Protein AF-A0A965U6J7-F1 (afdb_monomer_lite)

Secondary structure (DSSP, 8-state):
----HHHHHHHBTTTB-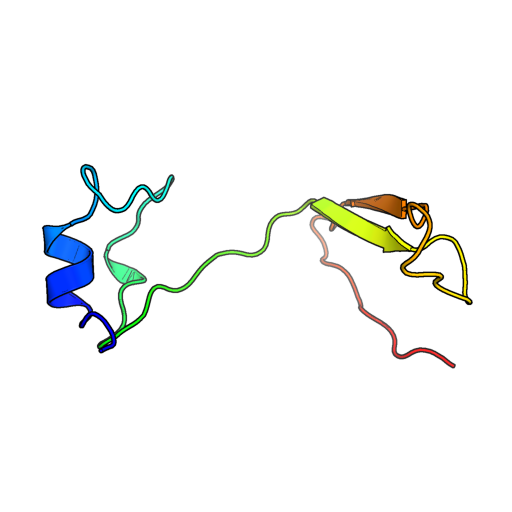-SS--GGGB-SS-BPPPPPSEEEEES-SS--TTSPPPEEEEE--TT---PPPP-

Foldseek 3Di:
DFDFLVSVVVCYPPNDDDPPDDSVQRDRGDGDDDDDQKDWDFPDPDDDPVDDTDIDIDGADPVGDDDDDDD

Structure (mmCIF, N/CA/C/O backbone):
data_AF-A0A965U6J7-F1
#
_entry.id   AF-A0A965U6J7-F1
#
loop_
_atom_site.group_PDB
_atom_site.id
_atom_site.type_symbol
_atom_site.label_atom_id
_atom_site.label_alt_id
_atom_site.label_comp_id
_atom_site.label_asym_id
_atom_site.label_entity_id
_atom_site.label_seq_id
_atom_site.pdbx_PDB_ins_code
_atom_site.Cartn_x
_atom_site.Cartn_y
_atom_site.Cartn_z
_atom_site.occupancy
_atom_site.B_iso_or_equiv
_atom_site.auth_seq_id
_atom_site.auth_comp_id
_atom_site.auth_asym_id
_atom_site.auth_atom_id
_atom_site.pdbx_PDB_model_num
ATOM 1 N N . MET A 1 1 ? -13.123 18.338 5.656 1.00 82.06 1 MET A N 1
ATOM 2 C CA . MET A 1 1 ? -13.278 17.616 6.939 1.00 82.06 1 MET A CA 1
ATOM 3 C C . MET A 1 1 ? -12.719 16.216 6.745 1.00 82.06 1 MET A C 1
ATOM 5 O O . MET A 1 1 ? -12.987 15.641 5.700 1.00 82.06 1 MET A O 1
ATOM 9 N N . ILE A 1 2 ? -11.910 15.710 7.676 1.00 93.12 2 ILE A N 1
ATOM 10 C CA . ILE A 1 2 ? -11.343 14.351 7.628 1.00 93.12 2 ILE A CA 1
ATOM 11 C C . ILE A 1 2 ? -12.125 13.499 8.631 1.00 93.12 2 ILE A C 1
ATOM 13 O O . ILE A 1 2 ? -12.422 13.985 9.723 1.00 93.12 2 ILE A O 1
ATOM 17 N N . LEU A 1 3 ? -12.481 12.266 8.264 1.00 97.12 3 LEU A N 1
ATOM 18 C CA . LEU A 1 3 ? -13.144 11.345 9.188 1.00 97.12 3 LEU A CA 1
ATOM 19 C C . LEU A 1 3 ? -12.166 10.916 10.282 1.00 97.12 3 LEU A C 1
ATOM 21 O O . LEU A 1 3 ? -11.020 10.563 10.005 1.00 97.12 3 LEU A O 1
ATOM 25 N N . SER A 1 4 ? -12.624 10.931 11.531 1.00 98.00 4 SER A N 1
ATOM 26 C CA . SER A 1 4 ? -11.885 10.285 12.611 1.00 98.00 4 SER A CA 1
ATOM 27 C C . SER A 1 4 ? -11.922 8.764 12.431 1.00 98.00 4 SER A C 1
ATOM 29 O O . SER A 1 4 ? -12.782 8.230 11.731 1.00 98.00 4 SER A O 1
ATOM 31 N N . GLY A 1 5 ? -11.045 8.040 13.121 1.00 97.88 5 GLY A N 1
ATOM 32 C CA . GLY A 1 5 ? -11.078 6.580 13.165 1.00 97.88 5 GLY A CA 1
ATOM 33 C C . GLY A 1 5 ? -12.419 6.035 13.665 1.00 97.88 5 GLY A C 1
ATOM 34 O O . GLY A 1 5 ? -12.868 4.996 13.195 1.00 97.88 5 GLY A O 1
ATOM 35 N N . GLN A 1 6 ? -13.096 6.759 14.563 1.00 97.69 6 GLN A N 1
ATOM 36 C CA . GLN A 1 6 ? -14.431 6.386 15.045 1.00 97.69 6 GLN A CA 1
ATOM 37 C C . GLN A 1 6 ? -15.497 6.541 13.958 1.00 97.69 6 GLN A C 1
ATOM 39 O O . GLN A 1 6 ? -16.324 5.648 13.780 1.00 97.69 6 GLN A O 1
ATOM 44 N N . GLU A 1 7 ? -15.441 7.626 13.180 1.00 97.94 7 GLU A N 1
ATOM 45 C CA . GLU A 1 7 ? -16.339 7.786 12.035 1.00 97.94 7 GLU A CA 1
ATOM 46 C C . GLU A 1 7 ? -16.036 6.741 10.955 1.00 97.94 7 GLU A C 1
ATOM 48 O O . GLU A 1 7 ? -16.962 6.127 10.439 1.00 97.94 7 GLU A O 1
ATOM 53 N N . ILE A 1 8 ? -14.763 6.426 10.680 1.00 97.88 8 ILE A N 1
ATOM 54 C CA . ILE A 1 8 ? -14.416 5.323 9.770 1.00 97.88 8 ILE A CA 1
ATOM 55 C C . ILE A 1 8 ? -15.122 4.037 10.224 1.00 97.88 8 ILE A C 1
ATOM 57 O O . ILE A 1 8 ? -15.900 3.478 9.456 1.00 97.88 8 ILE A O 1
ATOM 61 N N . LYS A 1 9 ? -14.952 3.615 11.486 1.00 97.06 9 LYS A N 1
ATOM 62 C CA . LYS A 1 9 ? -15.595 2.403 12.035 1.00 97.06 9 LYS A CA 1
ATOM 63 C C . LYS A 1 9 ? -17.119 2.401 11.882 1.00 97.06 9 LYS A C 1
ATOM 65 O O . LYS A 1 9 ? -17.693 1.373 11.540 1.00 97.06 9 LYS A O 1
ATOM 70 N N . LYS A 1 10 ? -17.775 3.542 12.102 1.00 97.56 10 LYS A N 1
ATOM 71 C CA . LYS A 1 10 ? -19.237 3.689 11.998 1.00 97.56 10 LYS A CA 1
ATOM 72 C C . LYS A 1 10 ? -19.768 3.490 10.571 1.00 97.56 10 LYS A C 1
ATOM 74 O O . LYS A 1 10 ? -20.900 3.029 10.405 1.00 97.56 10 LYS A O 1
ATOM 79 N N . HIS A 1 11 ? -18.971 3.855 9.568 1.00 96.88 11 HIS A N 1
ATOM 80 C CA . HIS A 1 11 ? -19.356 3.840 8.155 1.00 96.88 11 HIS A CA 1
ATOM 81 C C . HIS A 1 11 ? -18.848 2.599 7.383 1.00 96.88 11 HIS A C 1
ATOM 83 O O . HIS A 1 11 ? -19.296 2.369 6.253 1.00 96.88 11 HIS A O 1
ATOM 89 N N . ILE A 1 12 ? -17.972 1.776 7.983 1.00 97.25 12 ILE A N 1
ATOM 90 C CA . ILE A 1 12 ? -17.496 0.502 7.410 1.00 97.25 12 ILE A CA 1
ATOM 91 C C . ILE A 1 12 ? -18.663 -0.465 7.142 1.00 97.25 12 ILE A C 1
ATOM 93 O O . ILE A 1 12 ? -19.573 -0.613 7.956 1.00 97.25 12 ILE A O 1
ATOM 97 N N . GLY A 1 13 ? -18.634 -1.127 5.982 1.00 94.19 13 GLY A N 1
ATOM 98 C CA . GLY A 1 13 ? -19.645 -2.096 5.542 1.00 94.19 13 GLY A CA 1
ATOM 99 C C . GLY A 1 13 ? -20.931 -1.468 4.993 1.00 94.19 13 GLY A C 1
ATOM 100 O O . GLY A 1 13 ? -21.875 -2.188 4.676 1.00 94.19 13 GLY A O 1
ATOM 101 N N . ARG A 1 14 ? -20.988 -0.134 4.887 1.00 94.81 14 ARG A N 1
ATOM 102 C CA . ARG A 1 14 ? -22.095 0.601 4.257 1.00 94.81 14 ARG A CA 1
ATOM 103 C C . ARG A 1 14 ? -21.558 1.549 3.198 1.00 94.81 14 ARG A C 1
ATOM 105 O O . ARG A 1 14 ? -21.564 1.235 2.017 1.00 94.81 14 ARG A O 1
ATOM 112 N N . GLU A 1 15 ? -21.068 2.698 3.643 1.00 96.56 15 GLU A N 1
ATOM 113 C CA . GLU A 1 15 ? -20.544 3.750 2.772 1.00 96.56 15 GLU A CA 1
ATOM 114 C C . GLU A 1 15 ? -19.051 3.549 2.498 1.00 96.56 15 GLU A C 1
ATOM 116 O O . GLU A 1 15 ? -18.563 3.910 1.430 1.00 96.56 15 GLU A O 1
ATOM 121 N N . ILE A 1 16 ? -18.329 2.944 3.448 1.00 97.06 16 ILE A N 1
ATOM 122 C CA . ILE A 1 16 ? -16.913 2.605 3.315 1.00 97.06 16 ILE A CA 1
ATOM 123 C C . ILE A 1 16 ? -16.790 1.086 3.214 1.00 97.06 16 ILE A C 1
ATOM 125 O O . ILE A 1 16 ? -17.139 0.369 4.149 1.00 97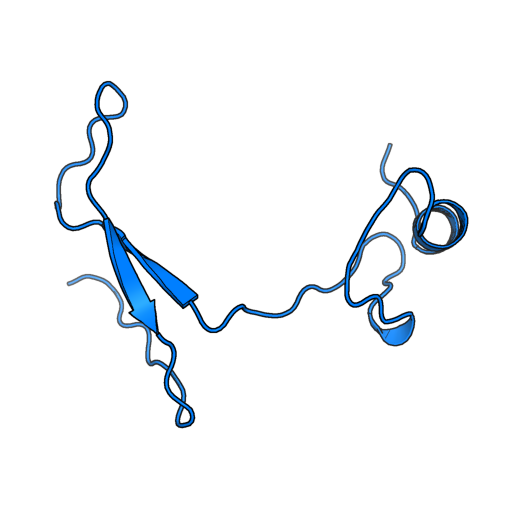.06 16 ILE A O 1
ATOM 129 N N . ILE A 1 17 ? -16.263 0.587 2.098 1.00 97.50 17 ILE A N 1
ATOM 130 C CA . ILE A 1 17 ? -16.004 -0.842 1.889 1.00 97.50 17 ILE A CA 1
ATOM 131 C C . ILE A 1 17 ? -14.491 -1.057 1.831 1.00 97.50 17 ILE A C 1
ATOM 133 O O . ILE A 1 17 ? -13.809 -0.483 0.984 1.00 97.50 17 ILE A O 1
ATOM 137 N N . ILE A 1 18 ? -13.968 -1.863 2.754 1.00 96.88 18 ILE A N 1
ATOM 138 C CA . ILE A 1 18 ? -12.565 -2.287 2.797 1.00 96.88 18 ILE A CA 1
ATOM 139 C C . ILE A 1 18 ? -12.570 -3.796 2.993 1.00 96.88 18 ILE A C 1
ATOM 141 O O . ILE A 1 18 ? -13.110 -4.283 3.982 1.00 96.88 18 ILE A O 1
ATOM 145 N N . GLU A 1 19 ? -11.962 -4.530 2.066 1.00 95.44 19 GLU A N 1
ATOM 146 C CA . GLU A 1 19 ? -11.931 -5.988 2.112 1.00 95.44 19 GLU A CA 1
ATOM 147 C C . GLU A 1 19 ? -10.518 -6.507 1.802 1.00 95.44 19 GLU A C 1
ATOM 149 O O . GLU A 1 19 ? -9.996 -6.241 0.716 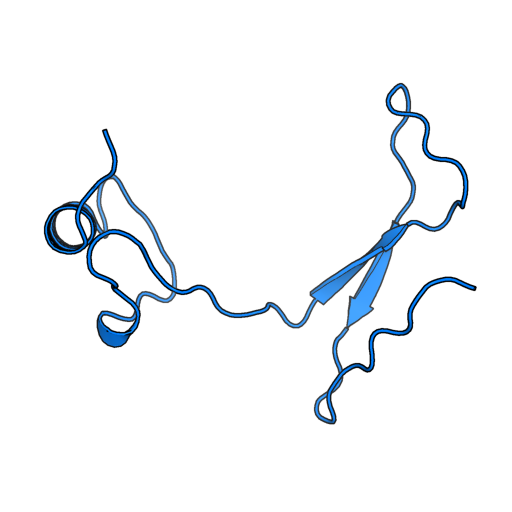1.00 95.44 19 GLU A O 1
ATOM 154 N N . PRO A 1 20 ? -9.878 -7.238 2.737 1.00 95.69 20 PRO A N 1
ATOM 155 C CA . PRO A 1 20 ? -10.320 -7.513 4.112 1.00 95.69 20 PRO A CA 1
ATOM 156 C C . PRO A 1 20 ? -10.197 -6.287 5.045 1.00 95.69 20 PRO A C 1
ATOM 158 O O . PRO A 1 20 ? -9.216 -5.541 4.983 1.00 95.69 20 PRO A O 1
ATOM 161 N N . TYR A 1 21 ? -11.168 -6.111 5.948 1.00 96.75 21 TYR A N 1
ATOM 162 C CA . TYR A 1 21 ? -11.118 -5.115 7.024 1.00 96.75 21 TYR A CA 1
ATOM 163 C C . TYR A 1 21 ? -10.512 -5.702 8.307 1.00 96.75 21 TYR A C 1
ATOM 165 O O . TYR A 1 21 ? -10.825 -6.823 8.700 1.00 96.75 21 TYR A O 1
ATOM 173 N N . ASP A 1 22 ? -9.672 -4.917 8.973 1.00 97.69 22 ASP A N 1
ATOM 174 C CA . ASP A 1 22 ? -8.971 -5.241 10.209 1.00 97.69 22 ASP A CA 1
ATOM 175 C C . ASP A 1 22 ? -8.966 -3.994 11.100 1.00 97.69 22 ASP A C 1
ATOM 177 O O . ASP A 1 22 ? -8.274 -3.008 10.838 1.00 97.69 22 ASP A O 1
ATOM 181 N N . GLU A 1 23 ? -9.766 -4.029 12.164 1.00 96.81 23 GLU A N 1
ATOM 182 C CA . GLU A 1 23 ? -9.956 -2.891 13.063 1.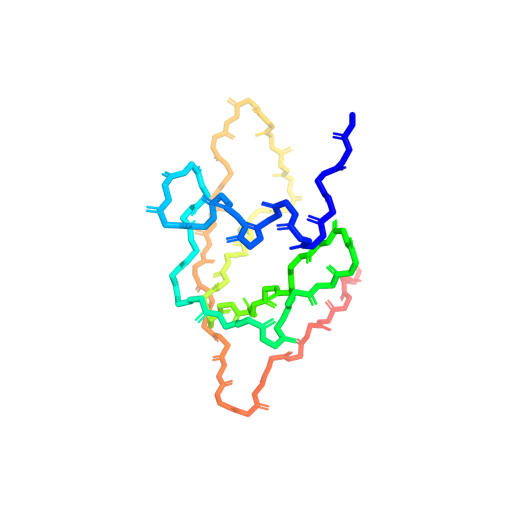00 96.81 23 GLU A CA 1
ATOM 183 C C . GLU A 1 23 ? -8.645 -2.409 13.708 1.00 96.81 23 GLU A C 1
ATOM 185 O O . GLU A 1 23 ? -8.513 -1.218 14.00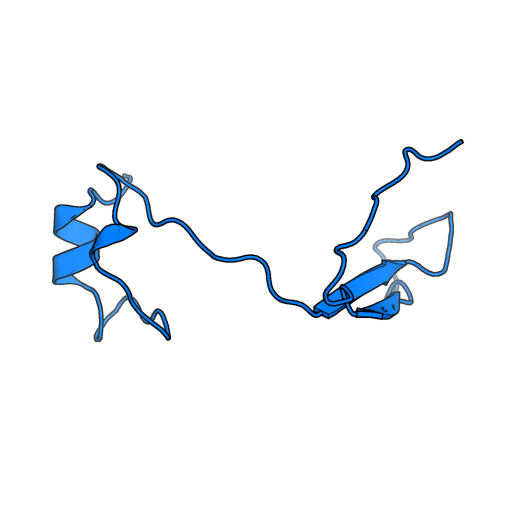4 1.00 96.81 23 GLU A O 1
ATOM 190 N N . SER A 1 24 ? -7.647 -3.290 13.862 1.00 98.00 24 SER A N 1
ATOM 191 C CA . SER A 1 24 ? -6.338 -2.936 14.429 1.00 98.00 24 SER A CA 1
ATOM 192 C C . SER A 1 24 ? -5.550 -1.937 13.571 1.00 98.00 24 SER A C 1
ATOM 194 O O . SER A 1 24 ? -4.617 -1.299 14.055 1.00 98.00 24 SER A O 1
ATOM 196 N N . ARG A 1 25 ? -5.946 -1.762 12.304 1.00 98.12 25 ARG A N 1
ATOM 197 C CA . ARG A 1 25 ? -5.316 -0.850 11.340 1.00 98.12 25 ARG A CA 1
ATOM 198 C C . ARG A 1 25 ? -5.960 0.531 11.304 1.00 98.12 25 ARG A C 1
ATOM 200 O O . ARG A 1 25 ? -5.495 1.391 10.553 1.00 98.12 25 ARG A O 1
ATOM 207 N N . VAL A 1 26 ? -7.022 0.752 12.080 1.00 98.25 26 VAL A N 1
ATOM 208 C CA . VAL A 1 26 ? -7.662 2.064 12.218 1.00 98.25 26 VAL A CA 1
ATOM 209 C C . VAL A 1 26 ? -6.793 2.966 13.097 1.00 98.25 26 VAL A C 1
ATOM 211 O O . VAL A 1 26 ? -6.562 2.686 14.270 1.00 98.25 26 VAL A O 1
ATOM 214 N N . ASN A 1 27 ? -6.375 4.096 12.539 1.00 98.12 27 ASN A N 1
ATOM 215 C CA . ASN A 1 27 ? -5.671 5.176 13.227 1.00 98.12 27 ASN A CA 1
ATOM 216 C C . ASN A 1 27 ? -6.664 6.283 13.653 1.00 98.12 27 ASN A C 1
ATOM 218 O O . ASN A 1 27 ? -7.836 6.241 13.269 1.00 98.12 27 ASN A O 1
ATOM 222 N N . PRO A 1 28 ? -6.229 7.333 14.384 1.00 98.12 28 PRO A N 1
ATOM 223 C CA . PRO A 1 28 ? -7.119 8.412 14.828 1.00 98.12 28 PRO A CA 1
ATOM 224 C C . PRO A 1 28 ? -7.922 9.109 13.722 1.00 98.12 28 PRO A C 1
ATOM 226 O O . PRO A 1 28 ? -8.987 9.654 14.006 1.00 98.12 28 PRO A O 1
ATOM 229 N N . ASN A 1 29 ? -7.439 9.098 12.480 1.00 97.44 29 ASN A N 1
ATOM 230 C CA . ASN A 1 29 ? -8.088 9.714 11.319 1.00 97.44 29 ASN A CA 1
ATOM 231 C C . ASN A 1 29 ? -7.669 9.074 9.978 1.00 97.44 29 ASN A C 1
ATOM 233 O O . ASN A 1 29 ? -7.682 9.734 8.939 1.00 97.44 29 ASN A O 1
ATOM 237 N N . SER A 1 30 ? -7.247 7.807 9.995 1.00 97.50 30 SER A N 1
ATOM 238 C CA . SER A 1 30 ? -6.842 7.069 8.792 1.00 97.50 30 SER A CA 1
ATOM 239 C C . SER A 1 30 ? -6.958 5.556 8.996 1.00 97.50 30 SER A C 1
ATOM 241 O O . SER A 1 30 ? -7.300 5.093 10.084 1.00 97.50 30 SER A O 1
ATOM 243 N N . TYR A 1 31 ? -6.683 4.779 7.952 1.00 98.06 31 TYR A N 1
ATOM 244 C CA . TYR A 1 31 ? -6.631 3.320 7.997 1.00 98.06 31 TYR A CA 1
ATOM 245 C C . TYR A 1 31 ? -5.391 2.834 7.238 1.00 98.06 31 TYR A C 1
ATOM 247 O O . TYR A 1 31 ? -5.163 3.262 6.105 1.00 98.06 31 TYR A O 1
ATOM 255 N N . ASN A 1 32 ? -4.585 1.960 7.842 1.00 98.25 32 ASN A N 1
ATOM 256 C CA . ASN A 1 32 ? -3.371 1.434 7.210 1.00 98.25 32 ASN A CA 1
ATOM 257 C C . ASN A 1 32 ? -3.705 0.340 6.180 1.00 98.25 32 ASN A C 1
ATOM 259 O O . ASN A 1 32 ? -4.317 -0.678 6.512 1.00 98.25 32 ASN A O 1
ATOM 263 N N . LEU A 1 33 ? -3.254 0.519 4.936 1.00 96.75 33 LEU A N 1
ATOM 264 C CA . LEU A 1 33 ? -3.378 -0.478 3.867 1.00 96.75 33 LEU A CA 1
ATOM 265 C C . LEU A 1 33 ? -2.155 -1.403 3.811 1.00 96.75 33 LEU A C 1
ATOM 267 O O . LEU A 1 33 ? -1.078 -1.073 4.305 1.00 96.75 33 LEU A O 1
ATOM 271 N N . SER A 1 34 ? -2.327 -2.565 3.181 1.00 94.94 34 SER A N 1
ATOM 272 C CA . SER A 1 34 ? -1.229 -3.489 2.883 1.00 94.94 34 SER A CA 1
ATOM 273 C C . SER A 1 34 ? -0.774 -3.356 1.436 1.00 94.94 34 SER A C 1
ATOM 275 O O . SER A 1 34 ? -1.579 -3.102 0.542 1.00 94.94 34 SER A O 1
ATOM 277 N N . LEU A 1 35 ? 0.519 -3.581 1.211 1.00 95.44 35 LEU A N 1
ATOM 278 C CA . LEU A 1 35 ? 1.098 -3.655 -0.123 1.00 95.44 35 LEU A CA 1
ATOM 279 C C . LEU A 1 35 ? 0.590 -4.909 -0.849 1.00 95.44 35 LEU A C 1
ATOM 281 O O . LEU A 1 35 ? 0.732 -6.023 -0.344 1.00 95.44 35 LEU A O 1
ATOM 285 N N . ALA A 1 36 ? 0.005 -4.730 -2.033 1.00 95.50 36 ALA A N 1
ATOM 286 C CA . ALA A 1 36 ? -0.324 -5.843 -2.915 1.00 95.50 36 ALA A CA 1
ATOM 287 C C . ALA A 1 36 ? 0.957 -6.442 -3.511 1.00 95.50 36 ALA A C 1
ATOM 289 O O . ALA A 1 36 ? 1.917 -5.725 -3.781 1.00 95.50 36 ALA A O 1
ATOM 290 N N . ARG A 1 37 ? 0.958 -7.755 -3.772 1.00 96.56 37 ARG A N 1
ATOM 291 C CA . ARG A 1 37 ? 2.112 -8.430 -4.393 1.00 96.56 37 ARG A CA 1
ATOM 292 C C . ARG A 1 37 ? 2.329 -8.038 -5.856 1.00 96.56 37 ARG A C 1
ATOM 294 O O . ARG A 1 37 ? 3.359 -8.370 -6.423 1.00 96.56 37 ARG A O 1
ATOM 301 N N . GLU A 1 38 ? 1.335 -7.429 -6.493 1.00 97.62 38 GLU A N 1
ATOM 302 C CA . GLU A 1 38 ? 1.364 -7.092 -7.911 1.00 97.62 38 GLU A CA 1
ATOM 303 C C . GLU A 1 38 ? 1.667 -5.608 -8.082 1.00 97.62 38 GLU A C 1
ATOM 305 O O . GLU A 1 38 ? 0.991 -4.755 -7.511 1.00 97.62 38 GLU A O 1
ATOM 310 N N . LEU A 1 39 ? 2.673 -5.315 -8.892 1.00 96.69 39 LEU A N 1
ATOM 311 C CA . LEU A 1 39 ? 3.120 -3.979 -9.241 1.00 96.69 39 LEU A CA 1
ATOM 312 C C . LEU A 1 39 ? 3.033 -3.797 -10.758 1.00 96.69 39 LEU A C 1
ATOM 314 O O . LEU A 1 39 ? 3.056 -4.765 -11.522 1.00 96.69 39 LEU A O 1
ATOM 318 N N . LEU A 1 40 ? 2.977 -2.542 -11.192 1.00 96.56 40 LEU A N 1
ATOM 319 C CA . LEU A 1 40 ? 3.121 -2.154 -12.591 1.00 96.56 40 LEU A CA 1
ATOM 320 C C . LEU A 1 40 ? 4.363 -1.279 -12.742 1.00 96.56 40 LEU A C 1
ATOM 322 O O . LEU A 1 40 ? 4.649 -0.447 -11.881 1.00 96.56 40 LEU A O 1
ATOM 326 N N . VAL A 1 41 ? 5.087 -1.467 -13.841 1.00 95.06 41 VAL A N 1
ATOM 327 C CA . VAL A 1 41 ? 6.271 -0.677 -14.195 1.00 95.06 41 VAL A CA 1
ATOM 328 C C . VAL A 1 41 ? 6.086 -0.140 -15.606 1.00 95.06 41 VAL A C 1
ATOM 330 O O . VAL A 1 41 ? 5.735 -0.910 -16.500 1.00 95.06 41 VAL A O 1
ATOM 333 N N . TYR A 1 42 ? 6.311 1.159 -15.807 1.00 96.31 42 TYR A N 1
ATOM 334 C CA . TYR A 1 42 ? 6.291 1.760 -17.141 1.00 96.31 42 TYR A CA 1
ATOM 335 C C . TYR A 1 42 ? 7.387 1.165 -18.026 1.00 96.31 42 TYR A C 1
ATOM 337 O O . TYR A 1 42 ? 8.493 0.891 -17.563 1.00 96.31 42 TYR A O 1
ATOM 345 N N . GLU A 1 43 ? 7.067 0.948 -19.298 1.00 95.56 43 GLU A N 1
ATOM 346 C CA . GLU A 1 43 ? 8.014 0.369 -20.260 1.00 95.56 43 GLU A CA 1
ATOM 347 C C . GLU A 1 43 ? 8.837 1.423 -21.008 1.00 95.56 43 GLU A C 1
ATOM 349 O O . GLU A 1 43 ? 9.873 1.088 -21.574 1.00 95.56 43 GLU A O 1
ATOM 354 N N . ASN A 1 44 ? 8.395 2.683 -20.980 1.00 94.81 44 ASN A N 1
ATOM 355 C CA . ASN A 1 44 ? 9.030 3.798 -21.678 1.00 94.81 44 ASN A CA 1
ATOM 356 C C . ASN A 1 44 ? 9.622 4.807 -20.686 1.00 94.81 44 ASN A C 1
ATOM 358 O O . ASN A 1 44 ? 9.027 5.066 -19.639 1.00 94.81 44 ASN A O 1
ATOM 362 N N . ASP A 1 45 ? 10.728 5.446 -21.071 1.00 92.25 45 ASP A N 1
ATOM 363 C CA . ASP A 1 45 ? 11.360 6.514 -20.282 1.00 92.25 45 ASP A CA 1
ATOM 364 C C . ASP A 1 45 ? 10.591 7.842 -20.373 1.00 92.25 45 ASP A C 1
ATOM 366 O O . ASP A 1 45 ? 10.498 8.596 -19.404 1.00 92.25 45 ASP A O 1
ATOM 370 N N . VAL A 1 46 ? 10.024 8.134 -21.549 1.00 95.00 46 VAL A N 1
ATOM 371 C CA . VAL A 1 46 ? 9.212 9.333 -21.789 1.00 95.00 46 VAL A CA 1
ATOM 372 C C . VAL A 1 46 ? 7.739 8.973 -21.668 1.00 95.00 46 VAL A C 1
ATOM 374 O O . VAL A 1 46 ? 7.251 8.082 -22.364 1.00 95.00 46 VAL A O 1
ATOM 377 N N . LEU A 1 47 ? 7.028 9.702 -20.809 1.00 96.56 47 LEU A N 1
ATOM 378 C CA . LEU A 1 47 ? 5.596 9.534 -20.590 1.00 96.56 47 LEU A CA 1
ATOM 379 C C . LEU A 1 47 ? 4.827 10.682 -21.246 1.00 96.56 47 LEU A C 1
ATOM 381 O O . LEU A 1 47 ? 5.050 11.849 -20.919 1.00 96.56 47 LEU A O 1
ATOM 385 N N . ASP A 1 48 ? 3.892 10.351 -22.136 1.00 96.25 48 ASP A N 1
ATOM 386 C CA . ASP A 1 48 ? 2.961 11.318 -22.721 1.00 96.25 48 ASP A CA 1
ATOM 387 C C . ASP A 1 48 ? 1.580 11.133 -22.090 1.00 96.25 48 ASP A C 1
ATOM 389 O O . ASP A 1 48 ? 0.944 10.092 -22.237 1.00 96.25 48 ASP A O 1
ATOM 393 N N . MET A 1 49 ? 1.095 12.159 -21.389 1.00 95.81 49 MET A N 1
ATOM 394 C CA . MET A 1 49 ? -0.228 12.144 -20.755 1.00 95.81 49 MET A CA 1
ATOM 395 C C . MET A 1 49 ? -1.389 12.149 -21.765 1.00 95.81 49 MET A C 1
ATOM 397 O O . MET A 1 49 ? -2.530 11.909 -21.374 1.00 95.81 49 MET A O 1
ATOM 401 N N . LYS A 1 50 ? -1.131 12.423 -23.053 1.00 97.12 50 LYS A N 1
ATOM 402 C CA . LYS A 1 50 ? -2.135 12.353 -24.127 1.00 97.12 50 LYS A CA 1
ATOM 403 C C . LYS A 1 50 ? -2.381 10.932 -24.627 1.00 97.12 50 LYS A C 1
ATOM 405 O O . LYS A 1 50 ? -3.359 10.714 -25.339 1.00 97.12 50 LYS A O 1
ATOM 410 N N . THR A 1 51 ? -1.513 9.982 -24.282 1.00 95.12 51 THR A N 1
ATOM 411 C CA . THR A 1 51 ? -1.603 8.594 -24.746 1.00 95.12 51 THR A CA 1
ATOM 412 C C . THR A 1 51 ? -1.522 7.607 -23.584 1.00 95.12 51 THR A C 1
ATOM 414 O O . THR A 1 51 ? -0.922 7.917 -22.556 1.00 95.12 51 THR A O 1
ATOM 417 N N . PRO A 1 52 ? -2.096 6.399 -23.709 1.00 96.81 52 PRO A N 1
ATOM 418 C CA . PRO A 1 52 ? -1.887 5.352 -22.716 1.00 96.81 52 PRO A CA 1
ATOM 419 C C . PRO A 1 52 ? -0.399 4.985 -22.608 1.00 96.81 52 PRO A C 1
ATOM 421 O O . PRO A 1 52 ? 0.212 4.568 -23.589 1.00 96.81 52 PRO A O 1
ATOM 424 N N . ASN A 1 53 ? 0.178 5.111 -21.412 1.00 97.38 53 ASN A N 1
ATOM 425 C CA . ASN A 1 53 ? 1.563 4.713 -21.161 1.00 97.38 53 ASN A CA 1
ATOM 426 C C . ASN A 1 53 ? 1.632 3.202 -20.898 1.00 97.38 53 ASN A C 1
ATOM 428 O O . ASN A 1 53 ? 1.001 2.705 -19.963 1.00 97.38 53 ASN A O 1
ATOM 432 N N . ALA A 1 54 ? 2.385 2.476 -21.730 1.00 97.44 54 ALA A N 1
ATOM 433 C CA . ALA A 1 54 ? 2.539 1.029 -21.617 1.00 97.44 54 ALA A CA 1
ATOM 434 C C . ALA A 1 54 ? 3.185 0.636 -20.279 1.00 97.44 54 ALA A C 1
ATOM 436 O O . ALA A 1 54 ? 4.121 1.287 -19.803 1.00 97.44 54 ALA A O 1
ATOM 437 N N . THR A 1 55 ? 2.665 -0.431 -19.672 1.00 97.88 55 THR A N 1
ATOM 438 C CA . THR A 1 55 ? 3.161 -0.971 -18.404 1.00 97.88 55 THR A CA 1
ATOM 439 C C . THR A 1 55 ? 3.285 -2.481 -18.482 1.00 97.88 55 THR A C 1
ATOM 441 O O . THR A 1 55 ? 2.474 -3.152 -19.120 1.00 97.88 55 THR A O 1
ATOM 444 N N . LYS A 1 56 ? 4.263 -3.020 -17.757 1.00 97.00 56 LYS A N 1
ATOM 445 C CA . LYS A 1 56 ? 4.399 -4.455 -17.511 1.00 97.00 56 LYS A CA 1
ATOM 446 C C . LYS A 1 56 ? 4.127 -4.785 -16.052 1.00 97.00 56 LYS A C 1
ATOM 448 O O . LYS A 1 56 ? 4.448 -4.007 -15.151 1.00 97.00 56 LYS A O 1
ATOM 453 N N . LYS A 1 57 ? 3.558 -5.968 -15.826 1.00 97.56 57 LYS A N 1
ATOM 454 C CA . LYS A 1 57 ? 3.289 -6.499 -14.490 1.00 97.56 57 LYS A CA 1
ATOM 455 C C . LYS A 1 57 ? 4.569 -7.050 -13.865 1.00 97.56 57 LYS A C 1
ATOM 457 O O . LYS A 1 57 ? 5.304 -7.797 -14.505 1.00 97.56 57 LYS A O 1
ATOM 462 N N . LEU A 1 58 ? 4.800 -6.710 -12.605 1.00 95.94 58 LEU A N 1
ATOM 463 C CA . LEU A 1 58 ? 5.872 -7.229 -11.763 1.00 95.94 58 LEU A CA 1
ATOM 464 C C . LEU A 1 58 ? 5.242 -7.854 -10.515 1.00 95.94 58 LEU A C 1
ATOM 466 O O . LEU A 1 58 ? 4.358 -7.258 -9.909 1.00 95.94 58 LEU A O 1
ATOM 470 N N . ILE A 1 59 ? 5.680 -9.049 -10.128 1.00 97.50 59 ILE A N 1
ATOM 471 C CA . ILE A 1 59 ? 5.240 -9.699 -8.889 1.00 97.50 59 ILE A CA 1
ATOM 472 C C . ILE A 1 59 ? 6.361 -9.574 -7.858 1.00 97.50 59 ILE A C 1
ATOM 474 O O . ILE A 1 59 ? 7.506 -9.906 -8.159 1.00 97.50 59 ILE A O 1
ATOM 478 N N . ILE A 1 60 ? 6.039 -9.088 -6.660 1.00 97.62 60 ILE A N 1
ATOM 479 C CA . ILE A 1 60 ? 6.944 -9.079 -5.508 1.00 97.62 60 ILE A CA 1
ATOM 480 C C . ILE A 1 60 ? 7.145 -10.537 -5.072 1.00 97.62 60 ILE A C 1
ATOM 482 O O . ILE A 1 60 ? 6.151 -11.191 -4.736 1.00 97.62 60 ILE A O 1
ATOM 486 N N . PRO A 1 61 ? 8.382 -11.060 -5.098 1.00 97.00 61 PRO A N 1
ATOM 487 C CA . PRO A 1 61 ? 8.649 -12.438 -4.712 1.00 97.00 61 PRO A CA 1
ATOM 488 C C . PRO A 1 61 ? 8.646 -12.586 -3.180 1.00 97.00 61 PRO A C 1
ATOM 490 O O . PRO A 1 61 ? 8.629 -11.588 -2.453 1.00 97.00 61 PRO A O 1
ATOM 493 N N . GLU A 1 62 ? 8.638 -13.822 -2.675 1.00 96.62 62 GLU A N 1
ATOM 494 C CA . GLU A 1 62 ? 8.522 -14.093 -1.230 1.00 96.62 62 GLU A CA 1
ATOM 495 C C . GLU A 1 62 ? 9.719 -13.560 -0.428 1.00 96.62 62 GLU A C 1
ATOM 497 O O . GLU A 1 62 ? 9.554 -13.096 0.699 1.00 96.62 62 GLU A O 1
ATOM 502 N N . GLU A 1 63 ? 10.909 -13.542 -1.028 1.00 97.31 63 GLU A N 1
ATOM 503 C CA . GLU A 1 63 ? 12.129 -12.953 -0.468 1.00 97.31 63 GLU A CA 1
ATOM 504 C C . GLU A 1 63 ? 12.127 -11.412 -0.440 1.00 97.31 63 GLU A C 1
ATOM 506 O O . GLU A 1 63 ? 13.021 -10.798 0.146 1.00 97.31 63 GLU A O 1
ATOM 511 N N . GLY A 1 64 ? 11.116 -10.780 -1.042 1.00 96.38 64 GLY A N 1
ATOM 512 C CA . GLY A 1 64 ? 10.979 -9.332 -1.148 1.00 96.38 64 GLY A CA 1
ATOM 513 C C . GLY A 1 64 ? 11.581 -8.742 -2.426 1.00 96.38 64 GLY A C 1
ATOM 514 O O . GLY A 1 64 ? 12.332 -9.373 -3.164 1.00 96.38 64 GLY A O 1
ATOM 515 N N . LEU A 1 65 ? 11.227 -7.486 -2.709 1.00 95.38 65 LEU A N 1
ATOM 516 C CA . LEU A 1 65 ? 11.668 -6.761 -3.901 1.00 95.38 65 LEU A CA 1
ATOM 517 C C . LEU A 1 65 ? 12.538 -5.563 -3.508 1.00 95.38 65 LEU A C 1
ATOM 519 O O . LEU A 1 65 ? 12.075 -4.650 -2.825 1.00 95.38 65 LEU A O 1
ATOM 523 N N . LEU A 1 66 ? 13.781 -5.526 -3.996 1.00 94.50 66 LEU A N 1
ATOM 524 C CA . LEU A 1 66 ? 14.646 -4.355 -3.858 1.00 94.50 66 LEU A CA 1
ATOM 525 C C . LEU A 1 66 ? 14.303 -3.312 -4.928 1.00 94.50 66 LEU A C 1
ATOM 527 O O . LEU A 1 66 ? 14.603 -3.502 -6.108 1.00 94.50 66 LEU A O 1
ATOM 531 N N . LEU A 1 67 ? 13.739 -2.181 -4.506 1.00 93.81 67 LEU A N 1
ATOM 532 C CA . LEU A 1 67 ? 13.591 -1.010 -5.366 1.00 93.81 67 LEU A CA 1
ATOM 533 C C . LEU A 1 67 ? 14.924 -0.265 -5.447 1.00 93.81 67 LEU A C 1
ATOM 535 O O . LEU A 1 67 ? 15.457 0.193 -4.436 1.00 93.81 67 LEU A O 1
ATOM 539 N N . LYS A 1 68 ? 15.468 -0.155 -6.658 1.00 91.44 68 LYS A N 1
ATOM 540 C CA . LYS A 1 68 ? 16.686 0.612 -6.926 1.00 91.44 68 LYS A CA 1
ATOM 541 C C . LYS A 1 68 ? 16.312 2.032 -7.364 1.00 91.44 68 LYS A C 1
ATOM 543 O O . LYS A 1 68 ? 15.323 2.179 -8.083 1.00 91.44 68 LYS A O 1
ATOM 548 N N . PRO A 1 69 ? 17.076 3.063 -6.966 1.00 91.50 69 PRO A N 1
ATOM 549 C CA . PRO A 1 69 ? 16.936 4.380 -7.573 1.00 91.50 69 PRO A CA 1
ATOM 550 C C . PRO A 1 69 ? 17.228 4.295 -9.076 1.00 91.50 69 PRO A C 1
ATOM 552 O O . PRO A 1 69 ? 18.010 3.446 -9.513 1.00 91.50 69 PRO A O 1
ATOM 555 N N . CYS A 1 70 ? 16.603 5.174 -9.857 1.00 78.94 70 CYS A N 1
ATOM 556 C CA . CYS A 1 70 ? 16.991 5.371 -11.250 1.00 78.94 70 CYS A CA 1
ATOM 557 C C . CYS A 1 70 ? 18.448 5.865 -11.307 1.00 78.94 70 CYS A C 1
ATOM 559 O O . CYS A 1 70 ? 18.869 6.620 -10.426 1.00 78.94 70 CYS A O 1
ATOM 561 N N . LEU A 1 71 ? 19.203 5.402 -12.308 1.00 59.62 71 LEU A N 1
ATOM 562 C CA . LEU A 1 71 ? 20.533 5.928 -12.635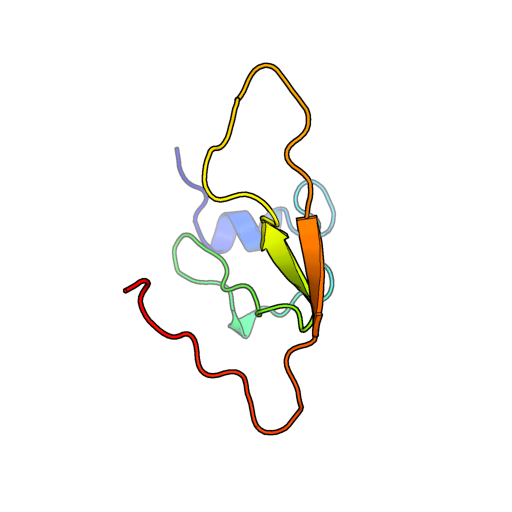 1.00 59.62 71 LEU A CA 1
ATOM 563 C C . LEU A 1 71 ? 20.425 7.284 -13.337 1.00 59.62 71 LEU A C 1
ATOM 565 O O . LEU A 1 71 ? 19.431 7.473 -14.075 1.00 59.62 71 LEU A O 1
#

Sequence (71 aa):
MILSGQEIKKHIGREIIIEPYDESRVNPNSYNLSLARELLVYENDVLDMKTPNATKKLIIPEEGLLLKPCL

pLDDT: mean 95.48, std 5.26, range [59.62, 98.25]

Radius of gyration: 17.77 Å; chains: 1; bounding box: 43×32×40 Å